Protein AF-A0A958B6X7-F1 (afdb_monomer_lite)

Radius of gyration: 18.42 Å; chains: 1; bounding box: 42×32×49 Å

Structure (mmCIF, N/CA/C/O backbone):
data_AF-A0A958B6X7-F1
#
_entry.id   AF-A0A958B6X7-F1
#
loop_
_atom_site.group_PDB
_atom_site.id
_atom_site.type_symbol
_atom_site.label_atom_id
_atom_site.label_alt_id
_atom_site.label_comp_id
_atom_site.label_asym_id
_atom_site.label_entity_id
_atom_site.label_seq_id
_atom_site.pdbx_PDB_ins_code
_atom_site.Cartn_x
_atom_site.Cartn_y
_atom_site.Cartn_z
_atom_site.occupancy
_atom_site.B_iso_or_equiv
_atom_site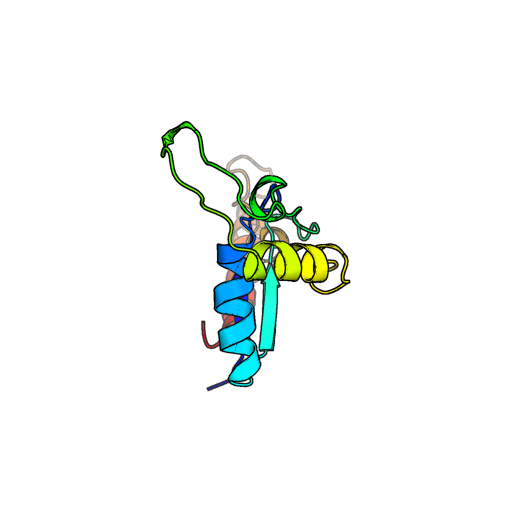.auth_seq_id
_atom_site.auth_comp_id
_atom_site.auth_asym_id
_atom_site.auth_atom_id
_atom_site.pdbx_PDB_model_num
ATOM 1 N N . MET A 1 1 ? -18.216 -15.392 -0.193 1.00 63.00 1 MET A N 1
ATOM 2 C CA . MET A 1 1 ? -16.824 -14.959 -0.413 1.00 63.00 1 MET A CA 1
ATOM 3 C C . MET A 1 1 ? -16.862 -13.854 -1.436 1.00 63.00 1 MET A C 1
ATOM 5 O O . MET A 1 1 ? -17.511 -14.027 -2.467 1.00 63.00 1 MET A O 1
ATOM 9 N N . THR A 1 2 ? -16.339 -12.696 -1.070 1.00 79.00 2 THR A N 1
ATOM 10 C CA . THR A 1 2 ? -16.619 -11.418 -1.718 1.00 79.00 2 THR A CA 1
ATOM 11 C C . THR A 1 2 ? -15.713 -11.062 -2.892 1.00 79.00 2 THR A C 1
ATOM 13 O O . THR A 1 2 ? -15.953 -10.020 -3.449 1.00 79.00 2 THR A O 1
ATOM 16 N N . LYS A 1 3 ? -14.731 -11.825 -3.374 1.00 93.69 3 LYS A N 1
ATOM 17 C CA . LYS A 1 3 ? -13.836 -11.426 -4.495 1.00 93.69 3 LYS A CA 1
ATOM 18 C C . LYS A 1 3 ? -13.320 -9.973 -4.417 1.00 93.69 3 LYS A C 1
ATOM 20 O O . LYS A 1 3 ? -13.190 -9.282 -5.436 1.00 93.69 3 LYS A O 1
ATOM 25 N N . LYS A 1 4 ? -13.019 -9.506 -3.207 1.00 97.75 4 LYS A N 1
ATOM 26 C CA . LYS A 1 4 ? -12.503 -8.161 -2.962 1.00 97.75 4 LYS A CA 1
ATOM 27 C C . LYS A 1 4 ? -11.276 -8.232 -2.069 1.00 97.75 4 LYS A C 1
ATOM 29 O O . LYS A 1 4 ? -11.313 -8.931 -1.065 1.00 97.75 4 LYS A O 1
ATOM 34 N N . ILE A 1 5 ? -10.212 -7.540 -2.455 1.00 97.75 5 ILE A N 1
ATOM 35 C CA . ILE A 1 5 ? -8.922 -7.532 -1.761 1.00 97.75 5 ILE A CA 1
ATOM 36 C C . ILE A 1 5 ? -8.604 -6.107 -1.328 1.00 97.75 5 ILE A C 1
ATOM 38 O O . ILE A 1 5 ? -8.834 -5.169 -2.098 1.00 97.75 5 ILE A O 1
ATOM 42 N N . LEU A 1 6 ? -8.057 -5.947 -0.128 1.00 97.69 6 LEU A N 1
ATOM 43 C CA . LEU A 1 6 ? -7.476 -4.688 0.318 1.00 97.69 6 LEU A CA 1
ATOM 44 C C . LEU A 1 6 ? -5.952 -4.729 0.141 1.00 97.69 6 LEU A C 1
ATOM 46 O O . LEU A 1 6 ? -5.245 -5.457 0.830 1.00 97.69 6 LEU A O 1
ATOM 50 N N . CYS A 1 7 ? -5.426 -3.933 -0.788 1.00 97.75 7 CYS A N 1
ATOM 51 C CA . CYS A 1 7 ? -3.992 -3.834 -1.039 1.00 97.75 7 CYS A CA 1
ATOM 52 C C . CYS A 1 7 ? -3.401 -2.611 -0.326 1.00 97.75 7 CYS A C 1
ATOM 54 O O . CYS A 1 7 ? -3.645 -1.464 -0.709 1.00 97.75 7 CYS A O 1
ATOM 56 N N . CYS A 1 8 ? -2.595 -2.859 0.705 1.00 97.06 8 CYS A N 1
ATOM 57 C CA . CYS A 1 8 ? -1.876 -1.815 1.431 1.00 97.06 8 CYS A CA 1
ATOM 58 C C . CYS A 1 8 ? -0.531 -1.514 0.762 1.00 97.06 8 CYS A C 1
ATOM 60 O O . CYS A 1 8 ? 0.291 -2.410 0.575 1.00 97.06 8 CYS A O 1
ATOM 62 N N . LEU A 1 9 ? -0.288 -0.240 0.458 1.00 97.56 9 LEU A N 1
ATOM 63 C CA . LEU A 1 9 ? 0.951 0.255 -0.135 1.00 97.56 9 LEU A CA 1
ATOM 64 C C . LEU A 1 9 ? 1.640 1.251 0.804 1.00 97.56 9 LEU A C 1
ATOM 66 O O . LEU A 1 9 ? 1.001 2.005 1.542 1.00 97.56 9 LEU A O 1
ATOM 70 N N . SER A 1 10 ? 2.971 1.276 0.750 1.00 96.75 10 SER A N 1
ATOM 71 C CA . SER A 1 10 ? 3.755 2.344 1.371 1.00 96.75 10 SER A CA 1
ATOM 72 C C . SER A 1 10 ? 3.469 3.672 0.672 1.00 96.75 10 SER A C 1
ATOM 74 O O . SER A 1 10 ? 3.431 3.740 -0.553 1.00 96.75 10 SER A O 1
ATOM 76 N N . GLU A 1 11 ? 3.320 4.743 1.450 1.00 94.50 11 GLU A N 1
ATOM 77 C CA . GLU A 1 11 ? 3.082 6.093 0.922 1.00 94.50 11 GLU A CA 1
ATOM 78 C C . GLU A 1 11 ? 4.297 6.679 0.190 1.00 94.50 11 GLU A C 1
ATOM 80 O O . GLU A 1 11 ? 4.153 7.528 -0.685 1.00 94.50 11 GLU A O 1
ATOM 85 N N . TRP A 1 12 ? 5.500 6.217 0.534 1.00 95.12 12 TRP A N 1
ATOM 86 C CA . TRP A 1 12 ? 6.760 6.802 0.065 1.00 95.12 12 TRP A CA 1
ATOM 87 C C . TRP A 1 12 ? 7.347 6.113 -1.161 1.00 95.12 12 TRP A C 1
ATOM 89 O O . TRP A 1 12 ? 8.349 6.572 -1.705 1.00 95.12 12 TRP A O 1
ATOM 99 N N . GLY A 1 13 ? 6.756 5.003 -1.585 1.00 95.62 13 GLY A N 1
ATOM 100 C CA . GLY A 1 13 ? 7.293 4.225 -2.685 1.00 95.62 13 GLY A CA 1
ATOM 101 C C . GLY A 1 13 ? 6.826 2.785 -2.648 1.00 95.62 13 GLY A C 1
ATOM 102 O O . GLY A 1 13 ? 6.790 2.184 -1.576 1.00 95.62 13 GLY A O 1
ATOM 103 N N . TYR A 1 14 ? 6.531 2.225 -3.815 1.00 97.19 14 TYR A N 1
ATOM 104 C CA . TYR A 1 14 ? 6.348 0.787 -3.993 1.00 97.19 14 TYR A CA 1
ATOM 105 C C . TYR A 1 14 ? 7.274 0.251 -5.087 1.00 97.19 14 TYR A C 1
ATOM 107 O O . TYR A 1 14 ? 7.617 0.967 -6.035 1.00 97.19 14 TYR A O 1
ATOM 115 N N . TRP A 1 15 ? 7.673 -1.015 -4.954 1.00 97.50 15 TRP A N 1
ATOM 116 C CA . TRP A 1 15 ? 8.374 -1.726 -6.016 1.00 97.50 15 TRP A CA 1
ATOM 117 C C . TRP A 1 15 ? 7.361 -2.228 -7.045 1.00 97.50 15 TRP A C 1
ATOM 119 O O . TRP A 1 15 ? 6.415 -2.936 -6.706 1.00 97.50 15 TRP A O 1
ATOM 129 N N . GLY A 1 16 ? 7.543 -1.841 -8.306 1.00 96.94 16 GLY A N 1
ATOM 130 C CA . GLY A 1 16 ? 6.601 -2.098 -9.391 1.00 96.94 16 GLY A CA 1
ATOM 131 C C . GLY A 1 16 ? 6.136 -3.548 -9.505 1.00 96.94 16 GLY A C 1
ATOM 132 O O . GLY A 1 16 ? 4.935 -3.806 -9.519 1.00 96.94 16 GLY A O 1
ATOM 133 N N . GLU A 1 17 ? 7.068 -4.502 -9.514 1.00 96.06 17 GLU A N 1
ATOM 134 C CA . GLU A 1 17 ? 6.752 -5.932 -9.632 1.00 96.06 17 GLU A CA 1
ATOM 135 C C . GLU A 1 17 ? 5.939 -6.475 -8.443 1.00 96.06 17 GLU A C 1
ATOM 137 O O . GLU A 1 17 ? 5.035 -7.287 -8.647 1.00 96.06 17 GLU A O 1
ATOM 142 N N . GLU A 1 18 ? 6.183 -5.978 -7.226 1.00 96.94 18 GLU A N 1
ATOM 143 C CA . GLU A 1 18 ? 5.462 -6.406 -6.016 1.00 96.94 18 GLU A CA 1
ATOM 144 C C . GLU A 1 18 ? 3.987 -5.984 -6.032 1.00 96.94 18 GLU A C 1
ATOM 146 O O . GLU A 1 18 ? 3.152 -6.646 -5.417 1.00 96.94 18 GLU A O 1
ATOM 151 N N . LEU A 1 19 ? 3.650 -4.917 -6.764 1.00 97.19 19 LEU A N 1
ATOM 152 C CA . LEU A 1 19 ? 2.265 -4.516 -7.007 1.00 97.19 19 LEU A CA 1
ATOM 153 C C . LEU A 1 19 ? 1.699 -5.178 -8.271 1.00 97.19 19 LEU A C 1
ATOM 155 O O . LEU A 1 19 ? 0.639 -5.801 -8.223 1.00 97.19 19 LEU A O 1
ATOM 159 N N . VAL A 1 20 ? 2.387 -5.027 -9.406 1.00 97.06 20 VAL A N 1
ATOM 160 C CA . VAL A 1 20 ? 1.905 -5.456 -10.728 1.00 97.06 20 VAL A CA 1
ATOM 161 C C . VAL A 1 20 ? 1.656 -6.959 -10.765 1.00 97.06 20 VAL A C 1
ATOM 163 O O . VAL A 1 20 ? 0.612 -7.377 -11.263 1.00 97.06 20 VAL A O 1
ATOM 166 N N . GLY A 1 21 ? 2.580 -7.768 -10.236 1.00 96.31 21 GLY A N 1
ATOM 167 C CA . GLY A 1 21 ? 2.476 -9.227 -10.273 1.00 96.31 21 GLY A CA 1
ATOM 168 C C . GLY A 1 21 ? 1.176 -9.727 -9.632 1.00 96.31 21 GLY A C 1
ATOM 169 O O . GLY A 1 21 ? 0.357 -10.346 -10.320 1.00 96.31 21 GLY A O 1
ATOM 170 N N . PRO A 1 22 ? 0.926 -9.427 -8.343 1.00 96.75 22 PRO A N 1
ATOM 171 C CA . PRO A 1 22 ? -0.336 -9.766 -7.694 1.00 96.75 22 PRO A CA 1
ATOM 172 C C . PRO A 1 22 ? -1.552 -9.117 -8.363 1.00 96.75 22 PRO A C 1
ATOM 174 O O . PRO A 1 22 ? -2.563 -9.793 -8.559 1.00 96.75 22 PRO A O 1
ATOM 177 N N . TYR A 1 23 ? -1.466 -7.838 -8.745 1.00 97.06 23 TYR A N 1
ATOM 178 C CA . TYR A 1 23 ? -2.580 -7.105 -9.350 1.00 97.06 23 TYR A CA 1
ATOM 179 C C . TYR A 1 23 ? -3.079 -7.763 -10.643 1.00 97.06 23 TYR A C 1
ATOM 181 O O . TYR A 1 23 ? -4.272 -8.053 -10.767 1.00 97.06 23 TYR A O 1
ATOM 189 N N . ASP A 1 24 ? -2.183 -8.052 -11.588 1.00 96.06 24 ASP A N 1
ATOM 190 C CA . ASP A 1 24 ? -2.548 -8.629 -12.886 1.00 96.06 24 ASP A CA 1
ATOM 191 C C . ASP A 1 24 ? -3.138 -10.045 -12.713 1.00 96.06 24 ASP A C 1
ATOM 193 O O . ASP A 1 24 ? -4.140 -10.392 -13.344 1.00 96.06 24 ASP A O 1
ATOM 197 N N . VAL A 1 25 ? -2.589 -10.857 -11.800 1.00 97.00 25 VAL A N 1
ATOM 198 C CA . VAL A 1 25 ? -3.107 -12.209 -11.518 1.00 97.00 25 VAL A CA 1
ATOM 199 C C . VAL A 1 25 ? -4.493 -12.163 -10.868 1.00 97.00 25 VAL A C 1
ATOM 201 O O . VAL A 1 25 ? -5.399 -12.892 -11.285 1.00 97.00 25 VAL A O 1
ATOM 204 N N . LEU A 1 26 ? -4.677 -11.327 -9.845 1.00 97.00 26 LEU A N 1
ATOM 205 C CA . LEU A 1 26 ? -5.929 -11.236 -9.090 1.00 97.00 26 LEU A CA 1
ATOM 206 C C . LEU A 1 26 ? -7.064 -10.668 -9.949 1.00 97.00 26 LEU A C 1
ATOM 208 O O . LEU A 1 26 ? -8.159 -11.240 -9.992 1.00 97.00 26 LEU A O 1
ATOM 212 N N . THR A 1 27 ? -6.800 -9.592 -10.691 1.00 96.38 27 THR A N 1
ATOM 213 C CA . THR A 1 27 ? -7.796 -8.982 -11.585 1.00 96.38 27 THR A CA 1
ATOM 214 C C . THR A 1 27 ? -8.200 -9.930 -12.714 1.00 96.38 27 THR A C 1
ATOM 216 O O . THR A 1 27 ? -9.393 -10.073 -12.987 1.00 96.38 27 THR A O 1
ATOM 219 N N . ALA A 1 28 ? -7.262 -10.696 -13.285 1.00 97.25 28 ALA A N 1
ATOM 220 C CA . ALA A 1 28 ? -7.572 -11.735 -14.273 1.00 97.25 28 ALA A CA 1
ATOM 221 C C . ALA A 1 28 ? -8.479 -12.858 -13.723 1.00 97.25 28 ALA A C 1
ATOM 223 O O . ALA A 1 28 ? -9.189 -13.520 -14.483 1.00 97.25 28 ALA A O 1
ATOM 224 N N . LYS A 1 29 ? -8.495 -13.080 -12.401 1.00 96.75 29 LYS A N 1
ATOM 225 C CA . LYS A 1 29 ? -9.409 -14.019 -11.715 1.00 96.75 29 LYS A CA 1
ATOM 226 C C . LYS A 1 29 ? -10.735 -13.375 -11.277 1.00 96.75 29 LYS A C 1
ATOM 228 O O . LYS A 1 29 ? -11.598 -14.050 -10.691 1.00 96.75 29 LYS A O 1
ATOM 233 N N . GLY A 1 30 ? -10.928 -12.100 -11.605 1.00 96.81 30 GLY A N 1
ATOM 234 C CA . GLY A 1 30 ? -12.132 -11.329 -11.319 1.00 96.81 30 GLY A CA 1
ATOM 235 C C . GLY A 1 30 ? -12.212 -10.826 -9.881 1.00 96.81 30 GLY A C 1
ATOM 236 O O . GLY A 1 30 ? -13.322 -10.649 -9.386 1.00 96.81 30 GLY A O 1
ATOM 237 N N . TYR A 1 31 ? -11.074 -10.652 -9.201 1.00 97.75 31 TYR A N 1
ATOM 238 C CA . TYR A 1 31 ? -11.036 -9.912 -7.942 1.00 97.75 31 TYR A CA 1
ATOM 239 C C . TYR A 1 31 ? -11.055 -8.407 -8.213 1.00 97.75 31 TYR A C 1
ATOM 241 O O . TYR A 1 31 ? -10.405 -7.919 -9.138 1.00 97.75 31 TYR A O 1
ATOM 249 N N . SER A 1 32 ? -11.785 -7.684 -7.371 1.00 97.12 32 SER A N 1
ATOM 250 C CA . SER A 1 32 ? -11.665 -6.232 -7.231 1.00 97.12 32 SER A CA 1
ATOM 251 C C . SER A 1 32 ? -10.650 -5.909 -6.138 1.00 97.12 32 SER A C 1
ATOM 253 O O . SER A 1 32 ? -10.535 -6.652 -5.163 1.00 97.12 32 SER A O 1
ATOM 255 N N . ILE A 1 33 ? -9.893 -4.830 -6.312 1.00 97.75 33 ILE A N 1
ATOM 256 C CA . ILE A 1 33 ? -8.824 -4.445 -5.390 1.00 97.75 33 ILE A CA 1
ATOM 257 C C . ILE A 1 33 ? -9.040 -2.987 -5.011 1.00 97.75 33 ILE A C 1
ATOM 259 O O . ILE A 1 33 ? -9.061 -2.129 -5.893 1.00 97.75 33 ILE A O 1
ATOM 263 N N . ASP A 1 34 ? -9.183 -2.728 -3.714 1.00 97.81 34 ASP A N 1
ATOM 264 C CA . ASP A 1 34 ? -9.114 -1.376 -3.170 1.00 97.81 34 ASP A CA 1
ATOM 265 C C . ASP A 1 34 ? -7.696 -1.137 -2.648 1.00 97.81 34 ASP A C 1
ATOM 267 O O . ASP A 1 34 ? -7.073 -2.035 -2.077 1.00 97.81 34 ASP A O 1
ATOM 271 N N . PHE A 1 35 ? -7.185 0.076 -2.837 1.00 98.06 35 PHE A N 1
ATOM 272 C CA . PHE A 1 35 ? -5.852 0.454 -2.379 1.00 98.06 35 PHE A CA 1
ATOM 273 C C . PHE A 1 35 ? -5.925 1.276 -1.105 1.00 98.06 35 PHE A C 1
ATOM 275 O O . PHE A 1 35 ? -6.845 2.071 -0.922 1.00 98.06 35 PHE A O 1
ATOM 282 N N . MET A 1 36 ? -4.920 1.125 -0.252 1.00 98.00 36 MET A N 1
ATOM 283 C CA . MET A 1 36 ? -4.762 1.888 0.979 1.00 98.00 36 MET A CA 1
ATOM 284 C C . MET A 1 36 ? -3.326 2.377 1.127 1.00 98.00 36 MET A C 1
ATOM 286 O O . MET A 1 36 ? -2.385 1.638 0.843 1.00 98.00 36 MET A O 1
ATOM 290 N N . THR A 1 37 ? -3.162 3.595 1.637 1.00 98.25 37 THR A N 1
ATOM 291 C CA . THR A 1 37 ? -1.868 4.135 2.073 1.00 98.25 37 THR A CA 1
ATOM 292 C C . THR A 1 37 ? -1.994 4.786 3.456 1.00 98.25 37 THR A C 1
ATOM 294 O O . THR A 1 37 ? -3.103 5.127 3.880 1.00 98.25 37 THR A O 1
ATOM 297 N N . PRO A 1 38 ? -0.881 4.968 4.194 1.00 97.44 38 PRO A N 1
ATOM 298 C CA . PRO A 1 38 ? -0.866 5.603 5.513 1.00 97.44 38 PRO A CA 1
ATOM 299 C C . PRO A 1 38 ? -1.720 6.872 5.671 1.00 97.44 38 PRO A C 1
ATOM 301 O O . PRO A 1 38 ? -2.382 7.010 6.701 1.00 97.44 38 PRO A O 1
ATOM 304 N N . LYS A 1 39 ? -1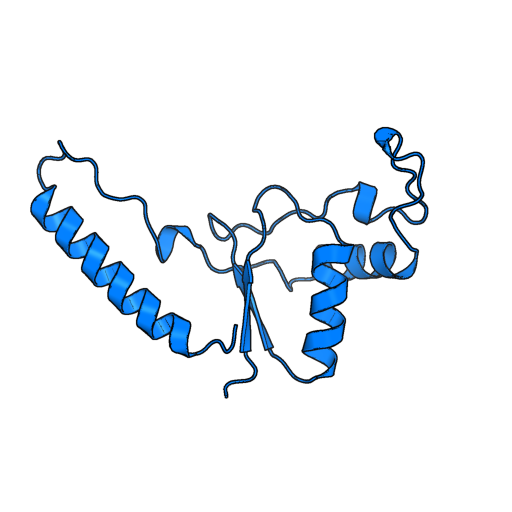.707 7.781 4.686 1.00 97.06 39 LYS A N 1
ATOM 305 C CA . LYS A 1 39 ? -2.444 9.057 4.680 1.00 97.06 39 LYS A CA 1
ATOM 306 C C . LYS A 1 39 ? -3.364 9.230 3.472 1.00 97.06 39 LYS A C 1
ATOM 308 O O . LYS A 1 39 ? -3.815 10.340 3.210 1.00 97.06 39 LYS A O 1
ATOM 313 N N . GLY A 1 40 ? -3.646 8.160 2.728 1.00 97.31 40 GLY A N 1
ATOM 314 C CA . GLY A 1 40 ? -4.497 8.229 1.536 1.00 97.31 40 GLY A CA 1
ATOM 315 C C . GLY A 1 40 ? -3.857 8.990 0.368 1.00 97.31 40 GLY A C 1
ATOM 316 O O . GLY A 1 40 ? -4.548 9.392 -0.565 1.00 97.31 40 GLY A O 1
ATOM 317 N N . THR A 1 41 ? -2.537 9.197 0.392 1.00 96.75 41 THR A N 1
ATOM 318 C CA . THR A 1 41 ? -1.810 9.839 -0.712 1.00 96.75 41 THR A CA 1
ATOM 319 C C . THR A 1 41 ? -1.457 8.811 -1.788 1.00 96.75 41 THR A C 1
ATOM 321 O O . THR A 1 41 ? -1.158 7.658 -1.465 1.00 96.75 41 THR A O 1
ATOM 324 N N . LYS A 1 42 ? -1.451 9.231 -3.065 1.00 96.94 42 LYS A N 1
ATOM 325 C CA . LYS A 1 42 ? -0.970 8.419 -4.195 1.00 96.94 42 LYS A CA 1
ATOM 326 C C . LYS A 1 42 ? 0.496 8.020 -3.968 1.00 96.94 42 LYS A C 1
ATOM 328 O O . LYS A 1 42 ? 1.350 8.908 -3.940 1.00 96.94 42 LYS A O 1
ATOM 333 N N . PRO A 1 43 ? 0.814 6.720 -3.858 1.00 97.31 43 PRO A N 1
ATOM 334 C CA . PRO A 1 43 ? 2.185 6.288 -3.660 1.00 97.31 43 PRO A CA 1
ATOM 335 C C . PRO A 1 43 ? 2.970 6.380 -4.983 1.00 97.31 43 PRO A C 1
ATOM 337 O O . PRO A 1 43 ? 2.451 6.000 -6.042 1.00 97.31 43 PRO A O 1
ATOM 340 N N . PRO A 1 44 ? 4.218 6.879 -4.972 1.00 97.31 44 PRO A N 1
ATOM 341 C CA . PRO A 1 44 ? 5.054 6.893 -6.164 1.00 97.31 44 PRO A CA 1
ATOM 342 C C . PRO A 1 44 ? 5.586 5.487 -6.475 1.00 97.31 44 PRO A C 1
ATOM 344 O O . PRO A 1 44 ? 5.879 4.706 -5.572 1.00 97.31 44 PRO A O 1
ATOM 347 N N . ALA A 1 45 ? 5.749 5.158 -7.756 1.00 97.62 45 ALA A N 1
ATOM 348 C CA . ALA A 1 45 ? 6.523 3.978 -8.134 1.00 97.62 45 ALA A CA 1
ATOM 349 C C . ALA A 1 45 ? 8.016 4.279 -7.947 1.00 97.62 45 ALA A C 1
ATOM 351 O O . ALA A 1 45 ? 8.483 5.358 -8.323 1.00 97.62 45 ALA A O 1
ATOM 352 N N . LEU A 1 46 ? 8.779 3.338 -7.389 1.00 97.12 46 LEU A N 1
ATOM 353 C CA . LEU A 1 46 ? 10.227 3.506 -7.268 1.00 97.12 46 LEU A CA 1
ATOM 354 C C . LEU A 1 46 ? 10.864 3.501 -8.671 1.00 97.12 46 LEU A C 1
ATOM 356 O O . LEU A 1 46 ? 10.658 2.529 -9.403 1.00 97.12 46 LEU A O 1
ATOM 360 N N . PRO A 1 47 ? 11.651 4.526 -9.064 1.00 96.38 47 PRO A N 1
ATOM 361 C CA . PRO A 1 47 ? 12.158 4.649 -10.434 1.00 96.38 47 PRO A CA 1
ATOM 362 C C . PRO A 1 47 ? 12.882 3.406 -10.983 1.00 96.38 47 PRO A C 1
ATOM 364 O O . PRO A 1 47 ? 12.545 2.998 -12.093 1.00 96.38 47 PRO A O 1
ATOM 367 N N . PRO A 1 48 ? 13.755 2.713 -10.217 1.00 96.44 48 PRO A N 1
ATOM 368 C CA . PRO A 1 48 ? 14.406 1.483 -10.687 1.00 96.44 48 PRO A CA 1
ATOM 369 C C . PRO A 1 48 ? 13.439 0.369 -11.114 1.00 96.44 48 PRO A C 1
ATOM 371 O O . PRO A 1 48 ? 13.720 -0.401 -12.031 1.00 96.44 48 PRO A O 1
ATOM 374 N N . SER A 1 49 ? 12.260 0.304 -10.489 1.00 96.62 49 SER A N 1
ATOM 375 C CA . SER A 1 49 ? 11.227 -0.686 -10.820 1.00 96.62 49 SER A CA 1
ATOM 376 C C . SER A 1 49 ? 10.460 -0.365 -12.110 1.00 96.62 49 SER A C 1
ATOM 378 O O . SER A 1 49 ? 9.673 -1.174 -12.599 1.00 96.62 49 SER A O 1
ATOM 380 N N . MET A 1 50 ? 10.707 0.812 -12.690 1.00 97.25 50 MET A N 1
ATOM 381 C CA . MET A 1 50 ? 10.196 1.237 -13.991 1.00 97.25 50 MET A CA 1
ATOM 382 C C . MET A 1 50 ? 11.266 1.173 -15.086 1.00 97.25 50 MET A C 1
ATOM 384 O O . MET A 1 50 ? 10.977 1.527 -16.228 1.00 97.25 50 MET A O 1
ATOM 388 N N . GLU A 1 51 ? 12.488 0.733 -14.792 1.00 97.44 51 GLU A N 1
ATOM 389 C CA . GLU A 1 51 ? 13.594 0.672 -15.750 1.00 97.44 51 GLU A CA 1
ATOM 390 C C . GLU A 1 51 ? 13.849 -0.777 -16.180 1.00 97.44 51 GLU A C 1
ATOM 392 O O . GLU A 1 51 ? 14.268 -1.612 -15.387 1.00 97.44 51 GLU A O 1
ATOM 397 N N . GLU A 1 52 ? 13.580 -1.094 -17.452 1.00 97.94 52 GLU A N 1
ATOM 398 C CA . GLU A 1 52 ? 13.853 -2.430 -17.999 1.00 97.94 52 GLU A CA 1
ATOM 399 C C . GLU A 1 52 ? 15.352 -2.729 -17.910 1.00 97.94 52 GLU A C 1
ATOM 401 O O . GLU A 1 52 ? 16.171 -1.953 -18.402 1.00 97.94 52 GLU A O 1
ATOM 406 N N . GLY A 1 53 ? 15.703 -3.869 -17.317 1.00 96.81 53 GLY A N 1
ATOM 407 C CA . GLY A 1 53 ? 17.095 -4.285 -17.198 1.00 96.81 53 GLY A CA 1
ATOM 408 C C . GLY A 1 53 ? 17.862 -3.606 -16.064 1.00 96.81 53 GLY A C 1
ATOM 409 O O . GLY A 1 53 ? 19.090 -3.683 -16.066 1.00 96.81 53 GLY A O 1
ATOM 410 N N . TYR A 1 54 ? 17.182 -2.956 -15.108 1.00 97.19 54 TYR A N 1
ATOM 411 C CA . TYR A 1 54 ? 17.848 -2.350 -13.954 1.00 97.19 54 TYR A CA 1
ATOM 412 C C . TYR A 1 54 ? 18.692 -3.387 -13.199 1.00 97.19 54 TYR A C 1
ATOM 414 O O . TYR A 1 54 ? 18.169 -4.389 -12.702 1.00 97.19 54 TYR A O 1
ATOM 422 N N . LEU A 1 55 ? 20.003 -3.134 -13.140 1.00 96.44 55 LEU A N 1
ATOM 423 C CA . LEU A 1 55 ? 20.973 -3.913 -12.379 1.00 96.44 55 LEU A CA 1
ATOM 424 C C . LEU A 1 55 ? 21.029 -3.357 -10.958 1.00 96.44 55 LEU A C 1
ATOM 426 O O . LEU A 1 55 ? 21.472 -2.227 -10.768 1.00 96.44 55 LEU A O 1
ATOM 430 N N . ASP A 1 56 ? 20.629 -4.159 -9.977 1.00 94.81 56 ASP A N 1
ATOM 431 C CA . ASP A 1 56 ? 20.828 -3.860 -8.563 1.00 94.81 56 ASP A CA 1
ATOM 432 C C . ASP A 1 56 ? 22.308 -4.098 -8.203 1.00 94.81 56 ASP A C 1
ATOM 434 O O . ASP A 1 56 ? 22.765 -5.248 -8.253 1.00 94.81 56 ASP A O 1
ATOM 438 N N . PRO A 1 57 ? 23.092 -3.047 -7.879 1.00 94.12 57 PRO A N 1
ATOM 439 C CA . PRO A 1 57 ? 24.524 -3.213 -7.640 1.00 94.12 57 PRO A CA 1
ATOM 440 C C . PRO A 1 57 ? 24.854 -4.034 -6.383 1.00 94.12 57 PRO A C 1
ATOM 442 O O . PRO A 1 57 ? 25.771 -4.851 -6.452 1.00 94.12 57 PRO A O 1
ATOM 445 N N . PRO A 1 58 ? 24.150 -3.871 -5.241 1.00 95.31 58 PRO A N 1
ATOM 446 C CA . PRO A 1 58 ? 24.328 -4.752 -4.087 1.00 95.31 58 PRO A CA 1
ATOM 447 C C . PRO A 1 58 ? 24.092 -6.241 -4.371 1.00 95.31 58 PRO A C 1
ATOM 449 O O . PRO A 1 58 ? 24.773 -7.080 -3.781 1.00 95.31 58 PRO A O 1
ATOM 452 N N . LEU A 1 59 ? 23.131 -6.578 -5.237 1.00 95.44 59 LEU A N 1
ATOM 453 C CA . LEU A 1 59 ? 22.780 -7.961 -5.567 1.00 95.44 59 LEU A CA 1
ATOM 454 C C . LEU A 1 59 ? 23.538 -8.526 -6.775 1.00 95.44 59 LEU A C 1
ATOM 456 O O . LEU A 1 59 ? 23.502 -9.743 -6.968 1.00 95.44 59 LEU A O 1
ATOM 460 N N . ASP A 1 60 ? 24.185 -7.671 -7.574 1.00 96.00 60 ASP A N 1
ATOM 461 C CA . ASP A 1 60 ? 24.808 -8.000 -8.866 1.00 96.00 60 ASP A CA 1
ATOM 462 C C . ASP A 1 60 ? 23.838 -8.748 -9.803 1.00 96.00 60 ASP A C 1
ATOM 464 O O . ASP A 1 60 ? 24.155 -9.775 -10.410 1.00 96.00 60 ASP A O 1
ATOM 468 N N . LYS A 1 61 ? 22.585 -8.273 -9.854 1.00 96.44 61 LYS A N 1
ATOM 469 C CA . LYS A 1 61 ? 21.491 -8.923 -10.590 1.00 96.44 61 LYS A CA 1
ATOM 470 C C . LYS A 1 61 ? 20.575 -7.922 -11.262 1.00 96.44 61 LYS A C 1
ATOM 472 O O . LYS A 1 61 ? 20.271 -6.870 -10.711 1.00 96.44 61 LYS A O 1
ATOM 477 N N . VAL A 1 62 ? 20.093 -8.290 -12.446 1.00 96.06 62 VAL A N 1
ATOM 478 C CA . VAL A 1 62 ? 18.970 -7.596 -13.075 1.00 96.06 62 VAL A CA 1
ATOM 479 C C . VAL A 1 62 ? 17.701 -7.973 -12.318 1.00 96.06 62 VAL A C 1
ATOM 481 O O . VAL A 1 62 ? 17.409 -9.159 -12.175 1.00 96.06 62 VAL A O 1
ATOM 484 N N . VAL A 1 63 ? 16.987 -6.968 -11.813 1.00 95.44 63 VAL A N 1
ATOM 485 C CA . VAL A 1 63 ? 15.821 -7.149 -10.925 1.00 95.44 63 VAL A CA 1
ATOM 486 C C . VAL A 1 63 ? 14.522 -6.585 -11.496 1.00 95.44 63 VAL A C 1
ATOM 488 O O . VAL A 1 63 ? 13.483 -6.700 -10.859 1.00 95.44 63 VAL A O 1
ATOM 491 N N . THR A 1 64 ? 14.567 -5.981 -12.685 1.00 96.44 64 THR A N 1
ATOM 492 C CA . THR A 1 64 ? 13.381 -5.405 -13.324 1.00 96.44 64 THR A CA 1
ATOM 493 C C . THR A 1 64 ? 13.243 -5.920 -14.753 1.00 96.44 64 THR A C 1
ATOM 495 O O . THR A 1 64 ? 13.948 -5.482 -15.669 1.00 96.44 64 THR A O 1
ATOM 498 N N . ASP A 1 65 ? 12.288 -6.822 -14.964 1.00 96.00 65 ASP A N 1
ATOM 499 C CA . ASP A 1 65 ? 11.957 -7.325 -16.296 1.00 96.00 65 ASP A CA 1
ATOM 500 C C . ASP A 1 65 ? 11.167 -6.303 -17.125 1.00 96.00 65 ASP A C 1
ATOM 502 O O . ASP A 1 65 ? 10.414 -5.469 -16.614 1.00 96.00 65 ASP A O 1
ATOM 506 N N . LYS A 1 66 ? 11.257 -6.436 -18.454 1.00 97.19 66 LYS A N 1
ATOM 507 C CA . LYS A 1 66 ? 10.537 -5.603 -19.432 1.00 97.19 66 LYS A CA 1
ATOM 508 C C . LYS A 1 66 ? 9.043 -5.468 -19.151 1.00 97.19 66 LYS A C 1
ATOM 510 O O . LYS A 1 66 ? 8.474 -4.383 -19.289 1.00 97.19 66 LYS A O 1
ATOM 515 N N . HIS A 1 67 ? 8.399 -6.588 -18.825 1.00 95.56 67 HIS A N 1
ATOM 516 C CA . HIS A 1 67 ? 6.964 -6.631 -18.573 1.00 95.56 67 HIS A CA 1
ATOM 517 C C . HIS A 1 67 ? 6.598 -5.753 -17.370 1.00 95.56 67 HIS A C 1
ATOM 519 O O . HIS A 1 67 ? 5.766 -4.855 -17.511 1.00 95.56 67 HIS A O 1
ATOM 525 N N . TYR A 1 68 ? 7.273 -5.952 -16.236 1.00 97.38 68 TYR A N 1
ATOM 526 C CA . TYR A 1 68 ? 7.007 -5.209 -15.007 1.00 97.38 68 TYR A CA 1
ATOM 527 C C . TYR A 1 68 ? 7.387 -3.738 -15.127 1.00 97.38 68 TYR A C 1
ATOM 529 O O . TYR A 1 68 ? 6.588 -2.891 -14.737 1.00 97.38 68 TYR A O 1
ATOM 537 N N . ALA A 1 69 ? 8.514 -3.409 -15.763 1.00 98.06 69 ALA A N 1
ATOM 538 C CA . ALA A 1 69 ? 8.885 -2.020 -16.032 1.00 98.06 69 ALA A CA 1
ATOM 539 C C . ALA A 1 69 ? 7.784 -1.275 -16.804 1.00 98.06 69 ALA A C 1
ATOM 541 O O . ALA A 1 69 ? 7.389 -0.167 -16.440 1.00 98.06 69 ALA A O 1
ATOM 542 N N . LYS A 1 70 ? 7.251 -1.893 -17.868 1.00 98.25 70 LYS A N 1
ATOM 543 C CA . LYS A 1 70 ? 6.180 -1.303 -18.678 1.00 98.25 70 LYS A CA 1
ATOM 544 C C . LYS A 1 70 ? 4.872 -1.175 -17.890 1.00 98.25 70 LYS A C 1
ATOM 546 O O . LYS A 1 70 ? 4.305 -0.087 -17.851 1.00 98.25 70 LYS A O 1
ATOM 551 N N . ARG A 1 71 ? 4.398 -2.260 -17.272 1.00 97.69 71 ARG A N 1
ATOM 552 C CA . ARG A 1 71 ? 3.125 -2.275 -16.528 1.00 97.69 71 ARG A CA 1
ATOM 553 C C . ARG A 1 71 ? 3.139 -1.323 -15.336 1.00 97.69 71 ARG A C 1
ATOM 555 O O . ARG A 1 71 ? 2.138 -0.663 -15.081 1.00 97.69 71 ARG A O 1
ATOM 562 N N . THR A 1 72 ? 4.276 -1.196 -14.656 1.00 98.12 72 THR A N 1
ATOM 563 C CA . THR A 1 72 ? 4.435 -0.253 -13.542 1.00 98.12 72 THR A CA 1
ATOM 564 C C . THR A 1 72 ? 4.243 1.185 -14.009 1.00 98.12 72 THR A C 1
ATOM 566 O O . THR A 1 72 ? 3.502 1.924 -13.368 1.00 98.12 72 THR A O 1
ATOM 569 N N . ARG A 1 73 ? 4.827 1.574 -15.154 1.00 98.31 73 ARG A N 1
ATOM 570 C CA . ARG A 1 73 ? 4.602 2.909 -15.738 1.00 98.31 73 ARG A CA 1
ATOM 571 C C . ARG A 1 73 ? 3.133 3.133 -16.080 1.00 98.31 73 ARG A C 1
ATOM 573 O O . ARG A 1 73 ? 2.573 4.142 -15.675 1.00 98.31 73 ARG A O 1
ATOM 580 N N . GLU A 1 74 ? 2.495 2.164 -16.738 1.00 98.00 74 GLU A N 1
ATOM 581 C CA . GLU A 1 74 ? 1.070 2.248 -17.088 1.00 98.00 74 GLU A CA 1
ATOM 582 C C . GLU A 1 74 ? 0.181 2.443 -15.849 1.00 98.00 74 GLU A C 1
ATOM 584 O O . GLU A 1 74 ? -0.707 3.291 -15.859 1.00 98.00 74 GLU A O 1
ATOM 589 N N . ILE A 1 75 ? 0.428 1.696 -14.766 1.00 96.88 75 ILE A N 1
ATOM 590 C CA . ILE A 1 75 ? -0.308 1.864 -13.505 1.00 96.88 75 ILE A CA 1
ATOM 591 C C . ILE A 1 75 ? -0.005 3.224 -12.871 1.00 96.88 75 ILE A C 1
ATOM 593 O O . ILE A 1 75 ? -0.932 3.919 -12.455 1.00 96.88 75 ILE A O 1
ATOM 597 N N . HIS A 1 76 ? 1.267 3.615 -12.799 1.00 96.56 76 HIS A N 1
ATOM 598 C CA . HIS A 1 76 ? 1.691 4.859 -12.162 1.00 96.56 76 HIS A CA 1
ATOM 599 C C . HIS A 1 76 ? 1.110 6.103 -12.855 1.00 96.56 76 HIS A C 1
ATOM 601 O O . HIS A 1 76 ? 0.659 7.033 -12.179 1.00 96.56 76 HIS A O 1
ATOM 607 N N . GLU A 1 77 ? 1.069 6.095 -14.187 1.00 97.12 77 GLU A N 1
ATOM 608 C CA . GLU A 1 77 ? 0.504 7.161 -15.022 1.00 97.12 77 GLU A CA 1
ATOM 609 C C . GLU A 1 77 ? -1.033 7.164 -15.028 1.00 97.12 77 GLU A C 1
ATOM 611 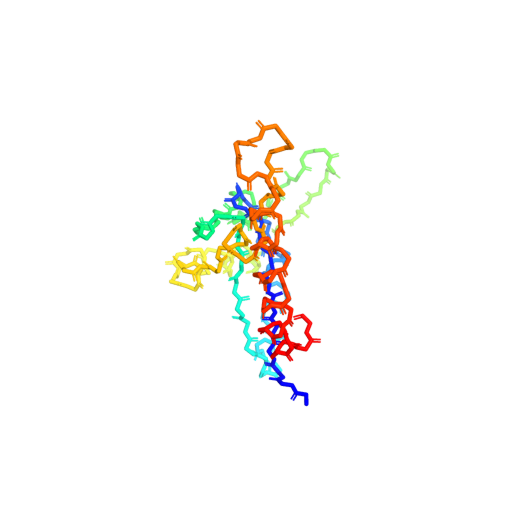O O . GLU A 1 77 ? -1.641 8.189 -15.329 1.00 97.12 77 GLU A O 1
ATOM 616 N N . SER A 1 78 ? -1.669 6.046 -14.669 1.00 97.31 78 SER A N 1
ATOM 617 C CA . SER A 1 78 ? -3.126 5.944 -14.572 1.00 97.31 78 SER A CA 1
ATOM 618 C C . SER A 1 78 ? -3.702 6.560 -13.290 1.00 97.31 78 SER A C 1
ATOM 620 O O . SER A 1 78 ? -2.989 6.904 -12.338 1.00 97.31 78 SER A O 1
ATOM 622 N N . ASP A 1 79 ? -5.035 6.600 -13.239 1.00 97.62 79 ASP A N 1
ATOM 623 C CA . ASP A 1 79 ? -5.791 7.052 -12.073 1.00 97.62 79 ASP A CA 1
ATOM 624 C C . ASP A 1 79 ? -6.003 5.971 -11.002 1.00 97.62 79 ASP A C 1
ATOM 626 O O . ASP A 1 79 ? -6.562 6.260 -9.944 1.00 97.62 79 ASP A O 1
ATOM 630 N N . LEU A 1 80 ? -5.538 4.737 -11.240 1.00 97.00 80 LEU A N 1
ATOM 631 C CA . LEU A 1 80 ? -5.804 3.575 -10.382 1.00 97.00 80 LEU A CA 1
ATOM 632 C C . LEU A 1 80 ? -5.431 3.812 -8.909 1.00 97.00 80 LEU A C 1
ATOM 634 O O . LEU A 1 80 ? -6.126 3.348 -8.010 1.00 97.00 80 LEU A O 1
ATOM 638 N N . LEU A 1 81 ? -4.340 4.545 -8.670 1.00 96.94 81 LEU A N 1
ATOM 639 C CA . LEU A 1 81 ? -3.793 4.818 -7.339 1.00 96.94 81 LEU A CA 1
ATOM 640 C C . LEU A 1 81 ? -4.037 6.263 -6.867 1.00 96.94 81 LEU A C 1
ATOM 642 O O . LEU A 1 81 ? -3.400 6.701 -5.913 1.00 96.94 81 LEU A O 1
ATOM 646 N N . ASN A 1 82 ? -4.909 7.034 -7.528 1.00 96.69 82 ASN A N 1
ATOM 647 C CA . ASN A 1 82 ? -5.103 8.456 -7.206 1.00 96.69 82 ASN A CA 1
ATOM 648 C C . ASN A 1 82 ? -5.903 8.698 -5.919 1.00 96.69 82 ASN A C 1
ATOM 650 O O . ASN A 1 82 ? -5.860 9.800 -5.376 1.00 96.69 82 ASN A O 1
ATOM 654 N N . SER A 1 83 ? -6.674 7.715 -5.455 1.00 96.81 83 SER A N 1
ATOM 655 C CA . SER A 1 83 ? -7.557 7.873 -4.292 1.00 96.81 83 SER A CA 1
ATOM 656 C C . SER A 1 83 ? -7.531 6.638 -3.388 1.00 96.81 83 SER A C 1
ATOM 658 O O . SER A 1 83 ? -8.557 5.972 -3.237 1.00 96.81 83 SER A O 1
ATOM 660 N N . PRO A 1 84 ? -6.365 6.286 -2.816 1.00 97.69 84 PRO A N 1
ATOM 661 C CA . PRO A 1 84 ? -6.285 5.192 -1.867 1.00 97.69 84 PRO A CA 1
ATOM 662 C C . PRO A 1 84 ? -6.969 5.575 -0.550 1.00 97.69 84 PRO A C 1
ATOM 664 O O . PRO A 1 84 ? -7.025 6.738 -0.153 1.00 97.69 84 PRO A O 1
ATOM 667 N N . ILE A 1 85 ? -7.470 4.565 0.148 1.00 97.88 85 ILE A N 1
ATOM 668 C CA . ILE A 1 85 ? -8.038 4.689 1.487 1.00 97.88 85 ILE A CA 1
ATOM 669 C C . ILE A 1 85 ? -6.949 5.197 2.442 1.00 97.88 85 ILE A C 1
ATOM 671 O O . ILE A 1 85 ? -5.811 4.722 2.408 1.00 97.88 85 ILE A O 1
ATOM 675 N N . ASN A 1 86 ? -7.299 6.151 3.305 1.00 97.62 86 ASN A N 1
ATOM 676 C CA . ASN A 1 86 ? -6.413 6.659 4.346 1.00 97.62 86 ASN A CA 1
ATOM 677 C C . ASN A 1 86 ? -6.449 5.734 5.567 1.00 97.62 86 ASN A C 1
ATOM 679 O O . ASN A 1 86 ? -7.421 5.714 6.322 1.00 97.62 86 ASN A O 1
ATOM 683 N N . LEU A 1 87 ? -5.362 4.991 5.782 1.00 96.81 87 LEU A N 1
ATOM 684 C CA . LEU A 1 87 ? -5.242 4.082 6.921 1.00 96.81 87 LEU A CA 1
ATOM 685 C C . LEU A 1 87 ? -5.396 4.811 8.259 1.00 96.81 87 LEU A C 1
ATOM 687 O O . LEU A 1 87 ? -6.004 4.274 9.178 1.00 96.81 87 LEU A O 1
ATOM 691 N N . SER A 1 88 ? -4.848 6.021 8.384 1.00 96.06 88 SER A N 1
ATOM 692 C CA . SER A 1 88 ? -4.893 6.762 9.646 1.00 96.06 88 SER A CA 1
ATOM 693 C C . SER A 1 88 ? -6.266 7.335 9.995 1.00 96.06 88 SER A C 1
ATOM 695 O O . SER A 1 88 ? -6.474 7.685 11.154 1.00 96.06 88 SER A O 1
ATOM 697 N N . ASP A 1 89 ? -7.194 7.382 9.034 1.00 94.88 89 ASP A N 1
ATOM 698 C CA . ASP A 1 89 ? -8.595 7.717 9.307 1.00 94.88 89 ASP A CA 1
ATOM 699 C C . ASP A 1 89 ? -9.347 6.499 9.872 1.00 94.88 89 ASP A C 1
ATOM 701 O O . A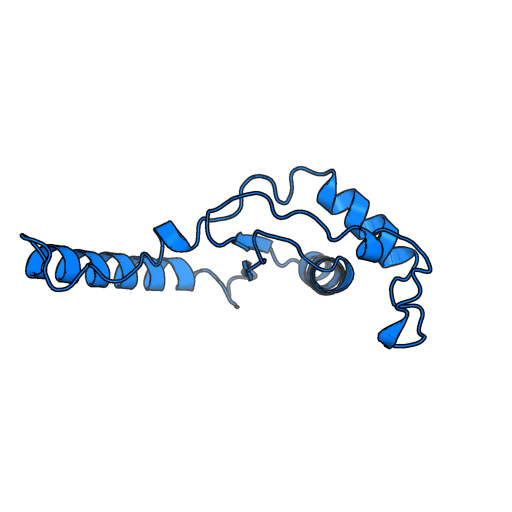SP A 1 89 ? -10.163 6.653 10.778 1.00 94.88 89 ASP A O 1
ATOM 705 N N . TRP A 1 90 ? -9.039 5.283 9.393 1.00 94.12 90 TRP A N 1
ATOM 706 C CA . TRP A 1 90 ? -9.598 4.036 9.939 1.00 94.12 90 TRP A CA 1
ATOM 707 C C . TRP A 1 90 ? -8.992 3.658 11.293 1.00 94.12 90 TRP A C 1
ATOM 709 O O . TRP A 1 90 ? -9.692 3.300 12.239 1.00 94.12 90 TRP A O 1
ATOM 719 N N . PHE A 1 91 ? -7.669 3.742 11.397 1.00 94.50 91 PHE A N 1
ATOM 720 C CA . PHE A 1 91 ? -6.911 3.346 12.577 1.00 94.50 91 PHE A CA 1
ATOM 721 C C . PHE A 1 91 ? -6.017 4.507 13.027 1.00 94.50 91 PHE A C 1
ATOM 723 O O . PHE A 1 91 ? -4.804 4.492 12.780 1.00 94.50 91 PHE A O 1
ATOM 730 N N . PRO A 1 92 ? -6.594 5.536 13.677 1.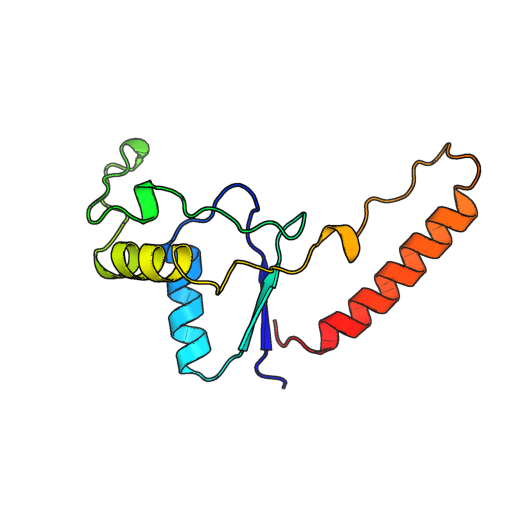00 93.56 92 PRO A N 1
ATOM 731 C CA . PRO A 1 92 ? -5.819 6.656 14.193 1.00 93.56 92 PRO A CA 1
ATOM 732 C C . PRO A 1 92 ? -4.854 6.205 15.296 1.00 93.56 92 PRO A C 1
ATOM 734 O O . PRO A 1 92 ? -4.960 5.113 15.854 1.00 93.56 92 PRO A O 1
ATOM 737 N N . ALA A 1 93 ? -3.890 7.059 15.638 1.00 92.44 93 ALA A N 1
ATOM 738 C CA . ALA A 1 93 ? -3.055 6.811 16.807 1.00 92.44 93 ALA A CA 1
ATOM 739 C C . ALA A 1 93 ? -3.912 6.829 18.083 1.00 92.44 93 ALA A C 1
ATOM 741 O O . ALA A 1 93 ? -4.875 7.591 18.186 1.00 92.44 93 ALA A O 1
ATOM 742 N N . MET A 1 94 ? -3.534 6.013 19.068 1.00 93.62 94 MET A N 1
ATOM 743 C CA . MET A 1 94 ? -4.153 6.058 20.392 1.00 93.62 94 MET A CA 1
ATOM 744 C C . MET A 1 94 ? -4.032 7.479 20.970 1.00 93.62 94 MET A C 1
ATOM 746 O O . MET A 1 94 ? -2.981 8.110 20.797 1.00 93.62 94 MET A O 1
ATOM 750 N N . PRO A 1 95 ? -5.069 7.992 21.653 1.00 95.75 95 PRO A N 1
ATOM 751 C CA . PRO A 1 95 ? -5.010 9.320 22.241 1.00 95.75 95 PRO A CA 1
ATOM 752 C C . PRO A 1 95 ? -3.878 9.447 23.255 1.00 95.75 95 PRO A C 1
ATOM 754 O O . PRO A 1 95 ? -3.458 8.487 23.907 1.00 95.75 95 PRO A O 1
ATOM 757 N N . TYR A 1 96 ? -3.380 10.670 23.393 1.00 95.69 96 TYR A N 1
ATOM 758 C CA . TYR A 1 96 ? -2.315 10.973 24.330 1.00 95.69 96 TYR A CA 1
ATOM 759 C C . TYR A 1 96 ? -2.820 10.849 25.772 1.00 95.69 96 TYR A C 1
ATOM 761 O O . TYR A 1 96 ? -3.765 11.527 26.161 1.00 95.69 96 TYR A O 1
ATOM 769 N N . PHE A 1 97 ? -2.150 10.029 26.584 1.00 94.75 97 PHE A N 1
ATOM 770 C CA . PHE A 1 97 ? -2.577 9.683 27.949 1.00 94.75 97 PHE A CA 1
ATOM 771 C C . PHE A 1 97 ? -2.837 10.874 28.879 1.00 94.75 97 PHE A C 1
ATOM 773 O O . PHE A 1 97 ? -3.669 10.771 29.775 1.00 94.75 97 PHE A O 1
ATOM 780 N N . ASN A 1 98 ? -2.144 11.998 28.676 1.00 95.75 98 ASN A N 1
ATOM 781 C CA . ASN A 1 98 ? -2.308 13.193 29.507 1.00 95.75 98 ASN A CA 1
ATOM 782 C C . ASN A 1 98 ? -3.148 14.284 28.820 1.00 95.75 98 ASN A C 1
ATOM 784 O O . ASN A 1 98 ? -3.040 15.456 29.187 1.00 95.75 98 ASN A O 1
ATOM 788 N N . SER A 1 99 ? -3.939 13.948 27.795 1.00 94.50 99 SER A N 1
ATOM 789 C CA . SER A 1 99 ? -4.902 14.893 27.227 1.00 94.50 99 SER A CA 1
ATOM 790 C C . SER A 1 99 ? -6.010 15.193 28.243 1.00 94.50 99 SER A C 1
ATOM 792 O O . SER A 1 99 ? -6.331 14.378 29.110 1.00 94.50 99 SER A O 1
ATOM 794 N N . GLN A 1 100 ? -6.614 16.380 28.150 1.00 95.62 100 GLN A N 1
ATOM 795 C CA . GLN A 1 100 ? -7.676 16.792 29.079 1.00 95.62 100 GLN A CA 1
ATOM 796 C C . GLN A 1 100 ? -8.900 15.860 29.027 1.00 95.62 100 GLN A C 1
ATOM 798 O O . GLN A 1 100 ? -9.587 15.711 30.034 1.00 95.62 100 GLN A O 1
ATOM 803 N N . ASN A 1 101 ? -9.145 15.213 27.881 1.00 95.62 101 ASN A N 1
ATOM 804 C CA . ASN A 1 101 ? -10.318 14.377 27.618 1.00 95.62 101 ASN A CA 1
ATOM 805 C C . ASN A 1 101 ? -9.963 12.903 27.349 1.00 95.62 101 ASN A C 1
ATOM 807 O O . ASN A 1 101 ? -10.740 12.206 26.697 1.00 95.62 101 ASN A O 1
ATOM 811 N N . PHE A 1 102 ? -8.819 12.415 27.848 1.00 96.38 102 PHE A N 1
ATOM 812 C CA . PHE A 1 102 ? -8.272 11.096 27.496 1.00 96.38 102 PHE A CA 1
ATOM 813 C C . PHE A 1 102 ? -9.295 9.952 27.556 1.00 96.38 102 PHE A C 1
ATOM 815 O O . PHE A 1 102 ? -9.355 9.144 26.637 1.00 96.38 102 PHE A O 1
ATOM 822 N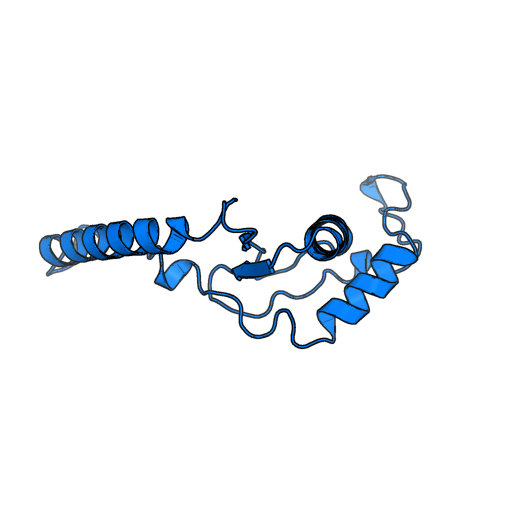 N . GLY A 1 103 ? -10.134 9.896 28.598 1.00 96.75 103 GLY A N 1
ATOM 823 C CA . GLY A 1 103 ? -11.150 8.845 28.735 1.00 96.75 103 GLY A CA 1
ATOM 824 C C . GLY A 1 103 ? -12.150 8.807 27.572 1.00 96.75 103 GLY A C 1
ATOM 825 O O . GLY A 1 103 ? -12.385 7.743 27.005 1.00 96.75 103 GLY A O 1
ATOM 826 N N . HIS A 1 104 ? -12.684 9.966 27.174 1.00 97.00 104 HIS A N 1
ATOM 827 C CA . HIS A 1 104 ? -13.618 10.073 26.047 1.00 97.00 104 HIS A CA 1
ATOM 828 C C . HIS A 1 104 ? -12.925 9.856 24.702 1.00 97.00 104 HIS A C 1
ATOM 830 O O . HIS A 1 104 ? -13.481 9.232 23.802 1.00 97.00 104 HIS A O 1
ATOM 836 N N . GLU A 1 105 ? -11.695 10.344 24.556 1.00 96.69 105 GLU A N 1
ATOM 837 C CA . GLU A 1 105 ? -10.908 10.112 23.344 1.00 96.69 105 GLU A CA 1
ATOM 838 C C . GLU A 1 105 ? -10.569 8.624 23.175 1.00 96.69 105 GLU A C 1
ATOM 840 O O . GLU A 1 105 ? -10.577 8.114 22.056 1.00 96.69 105 GLU A O 1
ATOM 845 N N . LEU A 1 106 ? -10.312 7.908 24.274 1.00 97.06 106 LEU A N 1
ATOM 846 C CA . LEU A 1 106 ? -10.018 6.477 24.263 1.00 97.06 106 LEU A CA 1
ATOM 847 C C . LEU A 1 106 ? -11.263 5.650 23.927 1.00 97.06 106 LEU A C 1
ATOM 849 O O . LEU A 1 106 ? -11.175 4.705 23.146 1.00 97.06 106 LEU A O 1
ATOM 853 N N . GLU A 1 107 ? -12.418 6.019 24.482 1.00 97.12 107 GLU A N 1
ATOM 854 C CA . GLU A 1 107 ? -13.709 5.429 24.117 1.00 97.12 107 GLU A CA 1
ATOM 855 C C . GLU A 1 107 ? -13.992 5.614 22.619 1.00 97.12 107 GLU A C 1
ATOM 857 O O . GLU A 1 107 ? -14.257 4.640 21.914 1.00 97.12 107 GLU A O 1
ATOM 862 N N . ASN A 1 108 ? -13.838 6.839 22.104 1.00 95.69 108 ASN A N 1
ATOM 863 C CA . ASN A 1 108 ? -14.006 7.130 20.681 1.00 95.69 108 ASN A CA 1
ATOM 864 C C . ASN A 1 108 ? -13.042 6.321 19.804 1.00 95.69 108 ASN A C 1
ATOM 866 O O . ASN A 1 108 ? -13.466 5.772 18.790 1.00 95.69 108 ASN A O 1
ATOM 870 N N . TYR A 1 109 ? -11.772 6.202 20.206 1.00 96.31 109 TYR A N 1
ATOM 871 C CA . TYR A 1 109 ? -10.775 5.389 19.506 1.00 96.31 109 TYR A CA 1
ATOM 872 C C . TYR A 1 109 ? -11.232 3.931 19.342 1.00 96.31 109 TYR A C 1
ATOM 874 O O . TYR A 1 109 ? -11.172 3.389 18.237 1.00 96.31 109 TYR A O 1
ATOM 882 N N . TYR A 1 110 ? -11.720 3.296 20.413 1.00 96.62 110 TYR A N 1
ATOM 883 C CA . TYR A 1 110 ? -12.188 1.910 20.341 1.00 96.62 110 TYR A CA 1
ATOM 884 C C . TYR A 1 110 ? -13.483 1.768 19.540 1.00 96.62 110 TYR A C 1
ATOM 886 O O . TYR A 1 110 ? -13.568 0.860 18.717 1.00 96.62 110 TYR A O 1
ATOM 894 N N . ASN A 1 111 ? -14.433 2.694 19.693 1.00 96.25 111 ASN A N 1
ATOM 895 C CA . ASN A 1 111 ? -15.669 2.691 18.908 1.00 96.25 111 ASN A CA 1
ATOM 896 C C . ASN A 1 111 ? -15.380 2.805 17.402 1.00 96.25 111 ASN A C 1
ATOM 898 O O . ASN A 1 111 ? -15.897 2.018 16.613 1.00 96.25 111 ASN A O 1
ATOM 902 N N . MET A 1 112 ? -14.509 3.738 16.997 1.00 95.88 112 MET A N 1
ATOM 903 C CA . MET A 1 112 ? -14.091 3.884 15.597 1.00 95.88 112 MET A CA 1
ATOM 904 C C . MET A 1 112 ? -13.411 2.619 15.073 1.00 95.88 112 MET A C 1
ATOM 906 O O . MET A 1 112 ? -13.715 2.163 13.972 1.00 95.88 112 MET A O 1
ATOM 910 N N . ARG A 1 113 ? -12.510 2.032 15.870 1.00 95.69 113 ARG A N 1
ATOM 911 C CA . ARG A 1 113 ? -11.800 0.804 15.507 1.00 95.69 113 ARG A CA 1
ATOM 912 C C . ARG A 1 113 ? -12.766 -0.358 15.280 1.00 95.69 113 ARG A C 1
ATOM 914 O O . ARG A 1 113 ? -12.592 -1.110 14.326 1.00 95.69 113 ARG A O 1
ATOM 921 N N . ASP A 1 114 ? -13.763 -0.506 16.145 1.00 96.44 114 ASP A N 1
ATOM 922 C CA . ASP A 1 114 ? -14.748 -1.581 16.052 1.00 96.44 114 ASP A CA 1
ATOM 923 C C . ASP A 1 114 ? -15.655 -1.416 14.821 1.00 96.44 114 ASP A C 1
ATOM 925 O O . ASP A 1 114 ? -15.965 -2.407 14.161 1.00 96.44 114 ASP A O 1
ATOM 929 N N . GLU A 1 115 ? -16.020 -0.186 14.442 1.00 96.56 115 GLU A N 1
ATOM 930 C CA . GLU A 1 115 ? -16.711 0.068 13.167 1.00 96.56 115 GLU A CA 1
ATOM 931 C C . GLU A 1 115 ? -15.818 -0.238 11.953 1.00 96.56 115 GLU A C 1
ATOM 933 O O . GLU A 1 115 ? -16.263 -0.896 11.011 1.00 96.56 115 GLU A O 1
ATOM 938 N N . CYS A 1 116 ? -14.535 0.139 11.991 1.00 96.06 116 CYS A N 1
ATOM 939 C CA . CYS A 1 116 ? -13.596 -0.172 10.908 1.00 96.06 116 CYS A CA 1
ATOM 940 C C . CYS A 1 116 ? -13.408 -1.683 10.719 1.00 96.06 116 CYS A C 1
ATOM 942 O O . CYS A 1 116 ? -13.321 -2.156 9.587 1.00 96.06 116 CYS A O 1
ATOM 944 N N . TRP A 1 117 ? -13.402 -2.466 11.803 1.00 95.50 117 TRP A N 1
ATOM 945 C CA . TRP A 1 117 ? -13.369 -3.928 11.707 1.00 95.50 117 TRP A CA 1
ATOM 946 C C . TRP A 1 117 ? -14.579 -4.499 10.966 1.00 95.50 117 TRP A C 1
ATOM 948 O O . TRP A 1 117 ? -14.401 -5.402 10.152 1.00 95.50 117 TRP A O 1
ATOM 958 N N . LYS A 1 118 ? -15.779 -3.944 11.173 1.00 96.25 118 LYS A N 1
ATOM 959 C CA . LYS A 1 118 ? -16.976 -4.340 10.411 1.00 96.25 118 LYS A CA 1
ATOM 960 C C . LYS A 1 118 ? -16.849 -3.957 8.939 1.00 96.25 118 LYS A C 1
ATOM 962 O O . LYS A 1 118 ? -17.204 -4.739 8.063 1.00 96.25 118 LYS A O 1
ATOM 967 N N . GLU A 1 119 ? -16.311 -2.772 8.638 1.00 94.62 119 GLU A N 1
ATOM 968 C CA . GLU A 1 119 ? -16.068 -2.363 7.249 1.00 94.62 119 GLU A CA 1
ATOM 969 C C . GLU A 1 119 ? -15.077 -3.278 6.519 1.00 94.62 119 GLU A C 1
ATOM 971 O O . GLU A 1 119 ? -15.189 -3.441 5.299 1.00 94.62 119 GLU A O 1
ATOM 976 N N . LEU A 1 120 ? -14.118 -3.865 7.241 1.00 95.44 120 LEU A N 1
ATOM 977 C CA . LEU A 1 120 ? -13.129 -4.790 6.692 1.00 95.44 120 LEU A CA 1
ATOM 978 C C . LEU A 1 120 ? -13.718 -6.157 6.318 1.00 95.44 120 LEU A C 1
ATOM 980 O O . LEU A 1 120 ? -13.170 -6.809 5.433 1.00 95.44 120 LEU A O 1
ATOM 984 N N . GLU A 1 121 ? -14.856 -6.567 6.890 1.00 95.38 121 GLU A N 1
ATOM 985 C CA . GLU A 1 121 ? -15.503 -7.861 6.592 1.00 95.38 121 GLU A CA 1
ATOM 986 C C . GLU A 1 121 ? -15.886 -8.029 5.110 1.00 95.38 121 GLU A C 1
ATOM 988 O O . GLU A 1 121 ? -16.123 -9.143 4.641 1.00 95.38 121 GLU A O 1
ATOM 993 N N . LYS A 1 122 ? -15.944 -6.930 4.345 1.00 94.94 122 LYS A N 1
ATOM 994 C CA . LYS A 1 122 ? -16.204 -6.965 2.899 1.00 94.94 122 LYS A CA 1
ATOM 995 C C . LYS A 1 122 ? -15.027 -7.494 2.074 1.00 94.94 122 LYS A C 1
ATOM 997 O O . LYS A 1 122 ? -15.238 -7.804 0.900 1.00 94.94 122 LYS A O 1
ATOM 1002 N N . TYR A 1 123 ? -13.819 -7.565 2.630 1.00 96.62 123 TYR A N 1
ATOM 1003 C CA . TYR A 1 123 ? -12.625 -8.060 1.944 1.00 96.62 123 TYR A CA 1
ATOM 1004 C C . TYR A 1 123 ? -12.375 -9.534 2.284 1.00 96.62 123 TYR A C 1
ATOM 1006 O O . TYR A 1 123 ? -12.508 -9.947 3.431 1.00 96.62 123 TYR A O 1
ATOM 1014 N N . ASP A 1 124 ? -12.003 -10.329 1.280 1.00 92.88 124 ASP A N 1
ATOM 1015 C CA . ASP A 1 124 ? -11.602 -11.730 1.469 1.00 92.88 124 ASP A CA 1
ATOM 1016 C C . ASP A 1 124 ? -10.147 -11.849 1.971 1.00 92.88 124 ASP A C 1
ATOM 1018 O O . ASP A 1 124 ? -9.770 -12.891 2.513 1.00 92.88 124 ASP A O 1
ATOM 1022 N N . ALA A 1 125 ? -9.332 -10.813 1.744 1.00 83.75 125 ALA A N 1
ATOM 1023 C CA . ALA A 1 125 ? -7.953 -10.665 2.205 1.00 83.75 125 ALA A CA 1
ATOM 1024 C C . ALA A 1 125 ? -7.520 -9.192 2.170 1.00 83.75 125 ALA A C 1
ATOM 1026 O O . ALA A 1 125 ? -8.076 -8.426 1.342 1.00 83.75 125 ALA A O 1
#

pLDDT: mean 95.98, std 3.72, range [63.0, 98.31]

Sequence (125 aa):
MTKKILCCLSEWGYWGEELVGPYDVLTAKGYSIDFMTPKGTKPPALPPSMEEGYLDPPLDKVVTDKHYAKRTREIHESDLLNSPINLSDWFPAMPYFNSQNFGHELENYYNMRDECWKELEKYDA

Foldseek 3Di:
DQLEAEAEDEQAEDQQCVCQVCVVVSVVVVHHYAYAYQAQAQHAYDQLSLDAQRQDPVVRDRDHHPVSNVVSVVCRPDCRRHGHHHPCQQQPDQDDPPDPPNVVSNVVNVVSNVVSVVVCVSHPD

Secondary structure (DSSP, 8-state):
---EEEEE--TT-B-HHHHHHHHHHHHHTT-EEEEEETTSPPPPBPGGGGSTT-EETTTTEE---HHHHHHHHHHHHSSTTSS-EEHHHHSPPPPPTTSTTHHHHHHHHHHHHHHHHHHHTT---